Protein AF-A0A3L7PKG0-F1 (afdb_monomer_lite)

pLDDT: mean 86.26, std 13.53, range [36.78, 96.75]

Foldseek 3Di:
DDPQDWDWDQPDPVGIDIDHDDPDDCVRFVVQWDQDVVVRDIDGHLVVVVVVCVVVVHDCPPPDPVVSVVRD

Secondary structure (DSSP, 8-state):
------EEEE-GGG-EEEE------HHHHHTTEEEETTTTEEEE-HHHHHHHHHHTT---TT--TTHHHHT-

Radius of gyration: 14.03 Å; chains: 1; bounding box: 34×28×28 Å

Structure (mmCIF, N/CA/C/O backbone):
data_AF-A0A3L7PKG0-F1
#
_entry.id   AF-A0A3L7PKG0-F1
#
loop_
_atom_site.group_PDB
_atom_site.id
_atom_site.type_symbol
_atom_site.label_atom_id
_atom_site.label_alt_id
_atom_site.label_comp_id
_atom_site.label_asym_id
_atom_site.label_entity_id
_atom_site.label_seq_id
_atom_site.pdbx_PDB_ins_code
_atom_site.Cartn_x
_atom_site.Cartn_y
_atom_site.Cartn_z
_atom_site.occupancy
_atom_site.B_iso_or_equiv
_atom_site.auth_seq_id
_atom_site.auth_comp_id
_atom_site.auth_asym_id
_atom_site.auth_atom_id
_atom_site.pdbx_PDB_model_num
ATOM 1 N N . MET A 1 1 ? 15.702 -13.229 11.669 1.00 36.78 1 MET A N 1
ATOM 2 C CA . MET A 1 1 ? 15.217 -12.049 12.419 1.00 36.78 1 MET A CA 1
ATOM 3 C C . MET A 1 1 ? 15.917 -10.820 11.853 1.00 36.78 1 MET A C 1
ATOM 5 O O . MET A 1 1 ? 17.076 -10.600 12.176 1.00 36.78 1 MET A O 1
ATOM 9 N N . THR A 1 2 ? 15.298 -10.103 10.911 1.00 42.44 2 THR A N 1
ATOM 10 C CA . THR A 1 2 ? 15.894 -8.882 10.335 1.00 42.44 2 THR A CA 1
ATOM 11 C C . THR A 1 2 ? 15.647 -7.716 11.297 1.00 42.44 2 THR A C 1
ATOM 13 O O . THR A 1 2 ? 14.621 -7.668 11.971 1.00 42.44 2 THR A O 1
ATOM 16 N N . SER A 1 3 ? 16.600 -6.795 11.425 1.00 49.50 3 SER A N 1
ATOM 17 C CA . SER A 1 3 ? 16.624 -5.758 12.468 1.00 49.50 3 SER A CA 1
ATOM 18 C C . SER A 1 3 ? 15.670 -4.572 12.226 1.00 49.50 3 SER A C 1
ATOM 20 O O . SER A 1 3 ? 16.054 -3.437 12.498 1.00 49.50 3 SER A O 1
ATOM 22 N N . GLY A 1 4 ? 14.477 -4.787 11.660 1.00 54.47 4 GLY A N 1
ATOM 23 C CA . GLY A 1 4 ? 13.423 -3.762 11.604 1.00 54.47 4 GLY A CA 1
ATOM 24 C C . GLY A 1 4 ? 13.815 -2.425 10.957 1.00 54.47 4 GLY A C 1
ATOM 25 O O . GLY A 1 4 ? 13.305 -1.386 11.361 1.00 54.47 4 GLY A O 1
ATOM 26 N N . ARG A 1 5 ? 14.744 -2.411 9.990 1.00 62.53 5 ARG A N 1
ATOM 27 C CA . ARG A 1 5 ? 15.126 -1.164 9.317 1.00 62.53 5 ARG A CA 1
ATOM 28 C C . ARG A 1 5 ? 14.107 -0.831 8.242 1.00 62.53 5 ARG A C 1
ATOM 30 O O . ARG A 1 5 ? 14.000 -1.560 7.257 1.00 62.53 5 ARG A O 1
ATOM 37 N N . SER A 1 6 ? 13.413 0.287 8.425 1.00 72.94 6 SER A N 1
ATOM 38 C CA . SER A 1 6 ? 12.770 0.963 7.308 1.00 72.94 6 SER A CA 1
ATOM 39 C C . SER A 1 6 ? 13.826 1.276 6.246 1.00 72.94 6 SER A C 1
ATOM 41 O O . SER A 1 6 ? 14.959 1.636 6.582 1.00 72.94 6 SER A O 1
ATOM 43 N N . HIS A 1 7 ? 13.482 1.100 4.977 1.00 86.00 7 HIS A N 1
ATOM 44 C CA . HIS A 1 7 ? 14.392 1.340 3.859 1.00 86.00 7 HIS A CA 1
ATOM 45 C C . HIS A 1 7 ? 13.671 2.116 2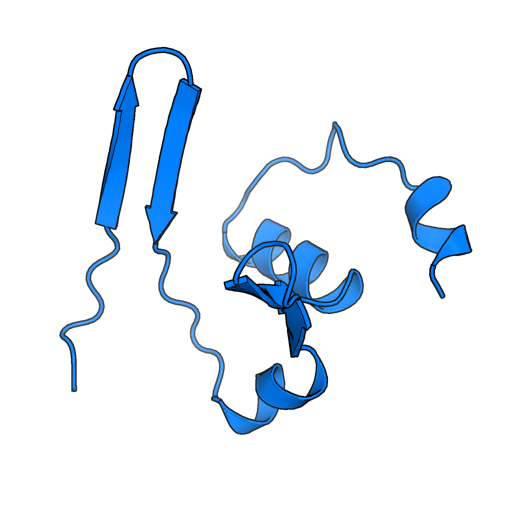.768 1.00 86.00 7 HIS A C 1
ATOM 47 O O . HIS A 1 7 ? 12.497 1.869 2.515 1.00 86.00 7 HIS A O 1
ATOM 53 N N . VAL A 1 8 ? 14.374 3.044 2.129 1.00 90.50 8 VAL A N 1
ATOM 54 C CA . VAL A 1 8 ? 13.842 3.837 1.023 1.00 90.50 8 VAL A CA 1
ATOM 55 C C . VAL A 1 8 ? 14.674 3.530 -0.208 1.00 90.50 8 VAL A C 1
ATOM 57 O O . VAL A 1 8 ? 15.894 3.692 -0.185 1.00 90.50 8 VAL A O 1
ATOM 60 N N . VAL A 1 9 ? 14.011 3.073 -1.263 1.00 92.50 9 VAL A N 1
ATOM 61 C CA . VAL A 1 9 ? 14.602 2.877 -2.583 1.00 92.50 9 VAL A CA 1
ATOM 62 C C . VAL A 1 9 ? 14.272 4.100 -3.423 1.00 92.50 9 VAL A C 1
ATOM 64 O O . VAL A 1 9 ? 13.099 4.420 -3.616 1.00 92.50 9 VAL A O 1
ATOM 67 N N . ASP A 1 10 ? 15.303 4.778 -3.919 1.00 93.62 10 ASP A N 1
ATOM 68 C CA . ASP A 1 10 ? 15.148 5.896 -4.843 1.00 93.62 10 ASP A CA 1
ATOM 69 C C . ASP A 1 10 ? 14.929 5.387 -6.273 1.00 93.62 10 ASP A C 1
ATOM 71 O O . ASP A 1 10 ? 15.731 4.615 -6.801 1.00 93.62 10 ASP A O 1
ATOM 75 N N . CYS A 1 11 ? 13.820 5.796 -6.888 1.00 95.12 11 CYS A N 1
ATOM 76 C CA . CYS A 1 11 ? 13.454 5.460 -8.260 1.00 95.12 11 CYS A CA 1
ATOM 77 C C . CYS A 1 11 ? 13.679 6.643 -9.223 1.00 95.12 11 CYS A C 1
ATOM 79 O O . CYS A 1 11 ? 13.147 6.645 -10.336 1.00 95.12 11 CYS A O 1
ATOM 81 N N . GLY A 1 12 ? 14.456 7.653 -8.818 1.00 95.62 12 GLY A N 1
ATOM 82 C CA . GLY A 1 12 ? 14.774 8.831 -9.617 1.00 95.62 12 GLY A CA 1
ATOM 83 C C . G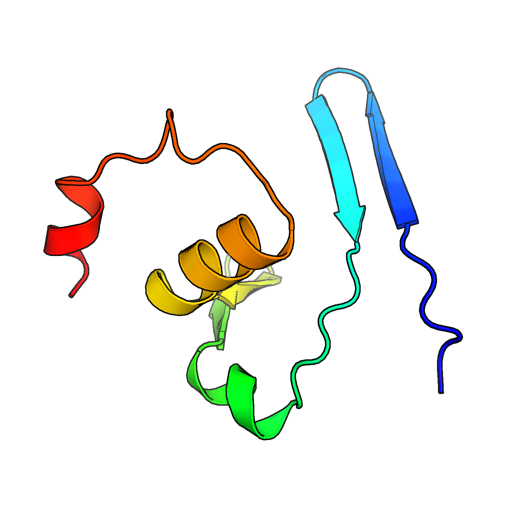LY A 1 12 ? 13.523 9.650 -9.924 1.00 95.62 12 GLY A C 1
ATOM 84 O O . GLY A 1 12 ? 12.776 10.041 -9.032 1.00 95.62 12 GLY A O 1
ATOM 85 N N . ASN A 1 13 ? 13.249 9.871 -11.209 1.00 96.06 13 ASN A N 1
ATOM 86 C CA . ASN A 1 13 ? 12.124 10.704 -11.652 1.00 96.06 13 ASN A CA 1
ATOM 87 C C . ASN A 1 13 ? 10.736 10.102 -11.355 1.00 96.06 13 ASN A C 1
ATOM 89 O O . ASN A 1 13 ? 9.729 10.771 -11.572 1.00 96.06 13 ASN A O 1
ATOM 93 N N . TYR A 1 14 ? 10.669 8.852 -10.890 1.00 93.69 14 TYR A N 1
ATOM 94 C CA . TYR A 1 14 ? 9.419 8.144 -10.602 1.00 93.69 14 TYR A CA 1
ATOM 95 C C . TYR A 1 14 ? 9.059 8.124 -9.107 1.00 93.69 14 TYR A C 1
ATOM 97 O O . TYR A 1 14 ? 8.030 7.560 -8.738 1.00 93.69 14 TYR A O 1
ATOM 105 N N . GLY A 1 15 ? 9.882 8.738 -8.247 1.00 92.81 15 GLY A N 1
ATOM 106 C CA . GLY A 1 15 ? 9.651 8.825 -6.804 1.00 92.81 15 GLY A CA 1
ATOM 107 C C . GLY A 1 15 ? 10.435 7.788 -6.001 1.00 92.81 15 GLY A C 1
ATOM 108 O O . GLY A 1 15 ? 11.566 7.452 -6.346 1.00 92.81 15 GLY A O 1
ATOM 109 N N . HIS A 1 16 ? 9.847 7.293 -4.908 1.00 92.69 16 HIS A N 1
ATOM 110 C CA . HIS A 1 16 ? 10.523 6.402 -3.963 1.00 92.69 16 HIS A CA 1
ATOM 111 C C . HIS A 1 16 ? 9.628 5.238 -3.530 1.00 92.69 16 HIS A C 1
ATOM 113 O O . HIS A 1 16 ? 8.414 5.395 -3.389 1.00 92.69 16 HIS A O 1
ATOM 119 N N . ILE A 1 17 ? 10.237 4.083 -3.254 1.00 90.75 17 ILE A N 1
ATOM 120 C CA . ILE A 1 17 ? 9.574 2.949 -2.602 1.00 90.75 17 ILE A CA 1
ATOM 121 C C . ILE A 1 17 ? 10.054 2.886 -1.158 1.00 90.75 17 ILE A C 1
ATOM 123 O O . ILE A 1 17 ? 11.241 2.701 -0.895 1.00 90.75 17 ILE A O 1
ATOM 127 N N . GLU A 1 18 ? 9.126 3.003 -0.215 1.00 88.69 18 GLU A N 1
ATOM 128 C CA . GLU A 1 18 ? 9.423 2.934 1.211 1.00 88.69 18 GLU A CA 1
ATOM 129 C C . GLU A 1 18 ? 8.982 1.589 1.791 1.00 88.69 18 GLU A C 1
ATOM 131 O O . GLU A 1 18 ? 7.806 1.228 1.777 1.00 88.69 18 GLU A O 1
ATOM 136 N N . LEU A 1 19 ? 9.937 0.843 2.335 1.00 88.31 19 LEU A N 1
ATOM 137 C CA . LEU A 1 19 ? 9.697 -0.370 3.100 1.00 88.31 19 LEU A CA 1
ATOM 138 C C . LEU A 1 19 ? 9.514 0.028 4.561 1.00 88.31 19 LEU A C 1
ATOM 140 O O . LEU A 1 19 ? 10.475 0.427 5.220 1.00 88.31 19 LEU A O 1
ATOM 144 N N . VAL A 1 20 ? 8.284 -0.075 5.062 1.00 86.00 20 VAL A N 1
ATOM 145 C CA . VAL A 1 20 ? 7.933 0.288 6.439 1.00 86.00 20 VAL A CA 1
ATOM 146 C C . VAL A 1 20 ? 7.583 -0.964 7.225 1.00 86.00 20 VAL A C 1
ATOM 148 O O . VAL A 1 20 ? 6.775 -1.785 6.795 1.00 86.00 20 VAL A O 1
ATOM 151 N N . HIS A 1 21 ? 8.186 -1.114 8.401 1.00 85.00 21 HIS A N 1
ATOM 152 C CA . HIS A 1 21 ? 7.830 -2.204 9.294 1.00 85.00 21 HIS A CA 1
ATOM 153 C C . HIS A 1 21 ? 6.471 -1.926 9.940 1.00 85.00 21 HIS A C 1
ATOM 155 O O . HIS A 1 21 ? 6.271 -0.880 10.557 1.00 85.00 21 HIS A O 1
ATOM 161 N N . THR A 1 22 ? 5.549 -2.877 9.832 1.00 80.12 22 THR A N 1
ATOM 162 C CA . THR A 1 22 ? 4.286 -2.838 10.568 1.00 80.12 22 THR A CA 1
ATOM 163 C C . THR A 1 22 ? 4.349 -3.860 11.700 1.00 80.12 22 THR A C 1
ATOM 165 O O . THR A 1 22 ? 4.943 -4.923 11.552 1.00 80.12 22 THR A O 1
ATOM 168 N N . ALA A 1 23 ? 3.737 -3.560 12.847 1.00 86.31 23 ALA A N 1
ATOM 169 C CA . ALA A 1 23 ? 3.682 -4.483 13.988 1.00 86.31 23 ALA A CA 1
ATOM 170 C C . ALA A 1 23 ? 2.668 -5.636 13.785 1.00 86.31 23 ALA A C 1
ATOM 172 O O . ALA A 1 23 ? 2.133 -6.174 14.752 1.00 86.31 23 ALA A O 1
ATOM 173 N N . GLN A 1 24 ? 2.343 -5.973 12.533 1.00 89.94 24 GLN A N 1
ATOM 174 C CA . GLN A 1 24 ? 1.346 -6.981 12.175 1.00 89.94 24 GLN A CA 1
ATOM 175 C C . GLN A 1 24 ? 1.960 -8.372 12.196 1.00 89.94 24 GLN A C 1
ATOM 177 O O . GLN A 1 24 ? 3.070 -8.578 11.700 1.00 89.94 24 GLN A O 1
ATOM 182 N N . ARG A 1 25 ? 1.226 -9.344 12.737 1.00 91.25 25 ARG A N 1
ATOM 183 C CA . ARG A 1 25 ? 1.644 -10.741 12.650 1.00 91.25 25 ARG A CA 1
ATOM 184 C C . ARG A 1 25 ? 1.266 -11.285 11.267 1.00 91.25 25 ARG A C 1
ATOM 186 O O . ARG A 1 25 ? 0.240 -10.877 10.725 1.00 91.25 25 ARG A O 1
ATOM 193 N N . PRO A 1 26 ? 2.044 -12.220 10.698 1.00 90.44 26 PRO A N 1
ATOM 194 C CA . PRO A 1 26 ? 1.729 -12.822 9.402 1.00 90.44 26 PRO A CA 1
ATOM 195 C C . PRO A 1 26 ? 0.311 -13.409 9.315 1.00 90.44 26 PRO A C 1
ATOM 197 O O . PRO A 1 26 ? -0.372 -13.213 8.313 1.00 90.44 26 PRO A O 1
ATOM 200 N N . ASP A 1 27 ? -0.161 -14.062 10.379 1.00 92.81 27 ASP A N 1
ATOM 201 C CA . ASP A 1 27 ? -1.502 -14.664 10.419 1.00 92.81 27 ASP A CA 1
ATOM 202 C C . ASP A 1 27 ? -2.618 -13.605 10.326 1.00 92.81 27 ASP A C 1
ATOM 204 O O . ASP A 1 27 ? -3.639 -13.836 9.677 1.00 92.81 27 ASP A O 1
ATOM 208 N N . ASP A 1 28 ? -2.378 -12.409 10.876 1.00 91.25 28 ASP A N 1
ATOM 209 C CA . ASP A 1 28 ? -3.326 -11.289 10.866 1.00 91.25 28 ASP A CA 1
ATOM 210 C C . ASP A 1 28 ? -3.424 -10.600 9.494 1.00 91.25 28 ASP A C 1
ATOM 212 O O . ASP A 1 28 ? -4.364 -9.845 9.268 1.00 91.25 28 ASP A O 1
ATOM 216 N N . VAL A 1 29 ? -2.455 -10.813 8.594 1.00 94.19 29 VAL A N 1
ATOM 217 C CA . VAL A 1 29 ? -2.399 -10.137 7.283 1.00 94.19 29 VAL A CA 1
ATOM 218 C C . VAL A 1 29 ? -2.540 -11.095 6.105 1.00 94.19 29 VAL A C 1
ATOM 220 O O . VAL A 1 29 ? -2.997 -10.688 5.046 1.00 94.19 29 VAL A O 1
ATOM 223 N N . SER A 1 30 ? -2.181 -12.371 6.258 1.00 94.44 30 SER A N 1
ATOM 224 C CA . SER A 1 30 ? -2.132 -13.341 5.151 1.00 94.44 30 SER A CA 1
ATOM 225 C C . SER A 1 30 ? -3.443 -13.455 4.362 1.00 94.44 30 SER A C 1
ATOM 227 O O . SER A 1 30 ? -3.412 -13.535 3.138 1.00 94.44 30 SER A O 1
ATOM 229 N N . HIS A 1 31 ? -4.586 -13.388 5.047 1.00 95.44 31 HIS A N 1
ATOM 230 C CA . HIS A 1 31 ? -5.924 -13.447 4.452 1.00 95.44 31 HIS A CA 1
ATOM 231 C C . HIS A 1 31 ? -6.328 -12.162 3.707 1.00 95.44 31 HIS A C 1
ATOM 233 O O . HIS A 1 31 ? -7.287 -12.164 2.942 1.00 95.44 31 HIS A O 1
ATOM 239 N N . GLU A 1 32 ? -5.577 -11.078 3.896 1.00 95.94 32 GLU A N 1
ATOM 240 C CA . GLU A 1 32 ? -5.735 -9.810 3.185 1.00 95.94 32 GLU A CA 1
ATOM 241 C C . GLU A 1 32 ? -4.823 -9.689 1.967 1.00 95.94 32 GLU A C 1
ATOM 243 O O . GLU A 1 32 ? -4.855 -8.664 1.287 1.00 95.94 32 GLU A O 1
ATOM 248 N N . LEU A 1 33 ? -3.983 -10.691 1.698 1.00 95.56 33 LEU A N 1
ATOM 249 C CA . LEU A 1 33 ? -3.021 -10.660 0.606 1.00 95.56 33 LEU A CA 1
ATOM 250 C C . LEU A 1 33 ? -3.448 -11.609 -0.510 1.00 95.56 33 LEU A C 1
ATOM 252 O O . LEU A 1 33 ? -3.664 -12.798 -0.299 1.00 95.56 33 LEU A O 1
ATOM 256 N N . THR A 1 34 ? -3.504 -11.092 -1.733 1.00 96.38 34 THR A N 1
ATOM 257 C CA . THR A 1 34 ? -3.694 -11.895 -2.946 1.00 96.38 34 THR A CA 1
ATOM 258 C C . THR A 1 34 ? -2.475 -11.741 -3.842 1.00 96.38 34 THR A C 1
ATOM 260 O O . THR A 1 34 ? -2.021 -10.623 -4.091 1.00 96.38 34 THR A O 1
ATOM 263 N N . TYR A 1 35 ? -1.913 -12.854 -4.316 1.00 95.88 35 TYR A N 1
ATOM 264 C CA . TYR A 1 35 ? -0.798 -12.805 -5.257 1.00 95.88 35 TYR A CA 1
ATOM 265 C C . TYR A 1 35 ? -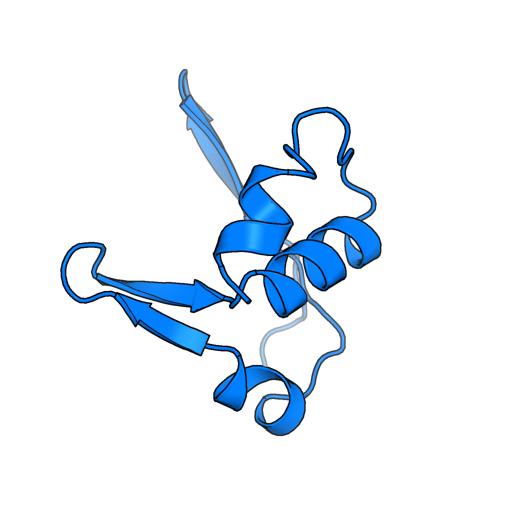1.292 -12.368 -6.639 1.00 95.88 35 TYR A C 1
ATOM 267 O O . TYR A 1 35 ? -2.203 -12.978 -7.195 1.00 95.88 35 TYR A O 1
ATOM 275 N N . ASP A 1 36 ? -0.682 -11.321 -7.188 1.00 96.31 36 ASP A N 1
ATOM 276 C CA . ASP A 1 36 ? -0.957 -10.807 -8.527 1.00 96.31 36 ASP A CA 1
ATOM 277 C C . ASP A 1 36 ? 0.105 -11.355 -9.497 1.00 96.31 36 ASP A C 1
ATOM 279 O O . ASP A 1 36 ? 1.268 -10.939 -9.417 1.00 96.31 36 ASP A O 1
ATOM 283 N N . PRO A 1 37 ? -0.244 -12.316 -10.375 1.00 95.81 37 PRO A N 1
ATOM 284 C CA . PRO A 1 37 ? 0.729 -12.971 -11.246 1.00 95.81 37 PRO A CA 1
ATOM 285 C C . PRO A 1 37 ? 1.272 -12.043 -12.337 1.00 95.81 37 PRO A C 1
ATOM 287 O O . PRO A 1 37 ? 2.438 -12.178 -12.716 1.00 95.81 37 PRO A O 1
ATOM 290 N N . ASP A 1 38 ? 0.476 -11.075 -12.796 1.00 96.75 38 ASP A N 1
ATOM 291 C CA . ASP A 1 38 ? 0.873 -10.132 -13.845 1.00 96.75 38 ASP A CA 1
ATOM 292 C C . ASP A 1 38 ? 1.928 -9.156 -13.320 1.00 96.75 38 ASP A C 1
ATOM 294 O O . ASP A 1 38 ? 2.910 -8.842 -13.996 1.00 96.75 38 ASP A O 1
ATOM 298 N N . ARG A 1 39 ? 1.758 -8.715 -12.069 1.00 92.69 39 ARG A N 1
ATOM 299 C CA . ARG A 1 39 ? 2.680 -7.794 -11.385 1.00 92.69 39 ARG A CA 1
ATOM 300 C C . ARG A 1 39 ? 3.765 -8.507 -10.580 1.00 92.69 39 ARG A C 1
ATOM 302 O O . ARG A 1 39 ? 4.693 -7.858 -10.103 1.00 92.69 39 ARG A O 1
ATOM 309 N N . ARG A 1 40 ? 3.658 -9.830 -10.439 1.00 95.81 40 ARG A N 1
ATOM 310 C CA . ARG A 1 40 ? 4.562 -10.710 -9.681 1.00 95.81 40 ARG A CA 1
ATOM 311 C C . ARG A 1 40 ? 4.762 -10.272 -8.227 1.00 95.81 40 ARG A C 1
ATOM 313 O O . ARG A 1 40 ? 5.859 -10.404 -7.683 1.00 95.81 40 ARG A O 1
ATOM 320 N N . LEU A 1 41 ? 3.708 -9.760 -7.591 1.00 94.19 41 LEU A N 1
ATOM 321 C CA . LEU A 1 41 ? 3.754 -9.233 -6.225 1.00 94.19 41 LEU A CA 1
ATOM 322 C C . LEU A 1 41 ? 2.477 -9.547 -5.442 1.00 94.19 41 LEU A C 1
ATOM 324 O O . LEU A 1 41 ? 1.405 -9.722 -6.014 1.00 94.19 41 LEU A O 1
ATOM 328 N N . TRP A 1 42 ? 2.589 -9.594 -4.115 1.00 94.06 42 TRP A N 1
ATOM 329 C CA . TRP A 1 42 ? 1.433 -9.704 -3.226 1.00 94.06 42 TRP A CA 1
ATOM 330 C C . TRP A 1 42 ? 0.739 -8.352 -3.097 1.00 94.06 42 TRP A C 1
ATOM 332 O O . TRP A 1 42 ? 1.377 -7.352 -2.765 1.00 94.06 42 TRP A O 1
ATOM 342 N N . ARG A 1 43 ? -0.569 -8.322 -3.347 1.00 94.81 43 ARG A N 1
ATOM 343 C CA . ARG A 1 43 ? -1.409 -7.135 -3.200 1.00 94.81 43 ARG A CA 1
ATOM 344 C C . ARG A 1 43 ? -2.239 -7.243 -1.939 1.00 94.81 43 ARG A C 1
ATOM 346 O O . ARG A 1 43 ? -2.915 -8.246 -1.732 1.00 94.81 43 ARG A O 1
ATOM 353 N N . ALA A 1 44 ? -2.207 -6.185 -1.142 1.00 94.06 44 ALA A N 1
ATOM 354 C CA . ALA A 1 44 ? -3.131 -6.016 -0.039 1.00 94.06 44 ALA A CA 1
ATOM 355 C C . ALA A 1 44 ? -4.545 -5.742 -0.560 1.00 94.06 44 ALA A C 1
ATOM 357 O O . ALA A 1 44 ? -4.732 -5.067 -1.579 1.00 94.06 44 ALA A O 1
ATOM 358 N N . SER A 1 45 ? -5.540 -6.236 0.169 1.00 93.50 45 SER A N 1
ATOM 359 C CA . SER A 1 45 ? -6.929 -5.836 0.006 1.00 93.50 45 SER A CA 1
ATOM 360 C C . SER A 1 45 ? -7.070 -4.327 0.207 1.00 93.50 45 SER A C 1
ATOM 362 O O . SER A 1 45 ? -6.204 -3.649 0.777 1.00 93.50 45 SER A O 1
ATOM 364 N N . VAL A 1 46 ? -8.200 -3.786 -0.230 1.00 92.00 46 VAL A N 1
ATOM 365 C CA . VAL A 1 46 ? -8.517 -2.368 -0.058 1.00 92.00 46 VAL A CA 1
ATOM 366 C C . VAL A 1 46 ? -8.536 -1.979 1.429 1.00 92.00 46 VAL A C 1
ATOM 368 O O . VAL A 1 46 ? -7.944 -0.976 1.831 1.00 92.00 46 VAL A O 1
ATOM 371 N N . ARG A 1 47 ? -9.131 -2.826 2.276 1.00 91.62 47 ARG A N 1
ATOM 372 C CA . ARG A 1 47 ? -9.198 -2.624 3.729 1.00 91.62 47 ARG A CA 1
ATOM 373 C C . ARG A 1 47 ? -7.815 -2.617 4.377 1.00 91.62 47 ARG A C 1
ATOM 375 O O . ARG A 1 47 ? -7.530 -1.729 5.183 1.00 91.62 47 ARG A O 1
ATOM 382 N N . GLN A 1 48 ? -6.958 -3.570 4.017 1.00 94.19 48 GLN A N 1
ATOM 383 C CA . GLN A 1 48 ? -5.597 -3.638 4.542 1.00 94.19 48 GLN A CA 1
ATOM 384 C C . GLN A 1 48 ? -4.752 -2.448 4.067 1.00 94.19 48 GLN A C 1
ATOM 386 O O . GLN A 1 48 ? -4.092 -1.807 4.883 1.00 94.19 48 GLN A O 1
ATOM 391 N N . SER A 1 49 ? -4.873 -2.066 2.792 1.00 92.38 49 SER A N 1
ATOM 392 C CA . SER A 1 49 ? -4.205 -0.887 2.220 1.00 92.38 49 SER A CA 1
ATOM 393 C C . SER A 1 49 ? -4.553 0.401 2.976 1.00 92.38 49 SER A C 1
ATOM 395 O O . SER A 1 49 ? -3.661 1.156 3.364 1.00 92.38 49 SER A O 1
ATOM 397 N N . LEU A 1 50 ? -5.836 0.644 3.268 1.00 92.00 50 LEU A N 1
ATOM 398 C CA . LEU A 1 50 ? -6.259 1.822 4.037 1.00 92.00 50 LEU A CA 1
ATOM 399 C C . LEU A 1 50 ? -5.741 1.814 5.478 1.00 92.00 50 LEU A C 1
ATOM 401 O O . LEU A 1 50 ? -5.359 2.858 6.016 1.00 92.00 50 LEU A O 1
ATOM 405 N N . ARG A 1 51 ? -5.736 0.644 6.120 1.00 92.44 51 ARG A N 1
ATOM 406 C CA . ARG A 1 51 ? -5.190 0.478 7.469 1.00 92.44 51 ARG A CA 1
ATOM 407 C C . ARG A 1 51 ? -3.692 0.785 7.494 1.00 92.44 51 ARG A C 1
ATOM 409 O O . ARG A 1 51 ? -3.247 1.491 8.400 1.00 92.44 51 ARG A O 1
ATOM 416 N N . ASP A 1 52 ? -2.941 0.327 6.496 1.00 91.62 52 ASP A N 1
ATOM 417 C CA . ASP A 1 52 ? -1.503 0.583 6.372 1.00 91.62 52 ASP A CA 1
ATOM 418 C C . ASP A 1 52 ? -1.197 2.059 6.077 1.00 91.62 52 ASP A C 1
ATOM 420 O O . ASP A 1 52 ? -0.308 2.638 6.705 1.00 91.62 52 ASP A O 1
ATOM 424 N N . MET A 1 53 ? -1.983 2.717 5.220 1.00 91.81 53 MET A N 1
ATOM 425 C CA . MET A 1 53 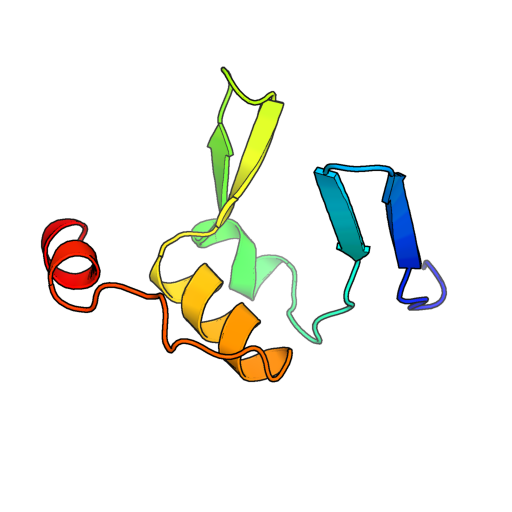? -1.875 4.164 4.979 1.00 91.81 53 MET A CA 1
ATOM 426 C C . MET A 1 53 ? -2.064 4.977 6.269 1.00 91.81 53 MET A C 1
ATOM 428 O O . MET A 1 53 ? -1.265 5.867 6.572 1.00 91.81 53 MET A O 1
ATOM 432 N N . LYS A 1 54 ? -3.065 4.623 7.091 1.00 90.50 54 LYS A N 1
ATOM 433 C CA . LYS A 1 54 ? -3.287 5.251 8.407 1.00 90.50 54 LYS A CA 1
ATOM 434 C C . LYS A 1 54 ? -2.136 4.972 9.373 1.00 90.50 54 LYS A C 1
ATOM 436 O O . LYS A 1 54 ? -1.641 5.894 10.020 1.00 90.50 54 LYS A O 1
ATOM 441 N N . ALA A 1 55 ? -1.683 3.720 9.460 1.00 90.12 55 ALA A N 1
ATOM 442 C CA . ALA A 1 55 ? -0.594 3.319 10.351 1.00 90.12 55 ALA A CA 1
ATOM 443 C C . ALA A 1 55 ? 0.733 4.022 10.012 1.00 90.12 55 ALA A C 1
ATOM 445 O O . ALA A 1 55 ? 1.499 4.368 10.911 1.00 90.12 55 ALA A O 1
ATOM 446 N N . THR A 1 56 ? 0.975 4.281 8.726 1.00 89.06 56 THR A N 1
ATOM 447 C CA . THR A 1 56 ? 2.164 4.983 8.218 1.00 89.06 56 THR A CA 1
ATOM 448 C C . THR A 1 56 ? 1.987 6.501 8.108 1.00 89.06 56 THR A C 1
ATOM 450 O O . THR A 1 56 ? 2.891 7.185 7.629 1.00 89.06 56 THR A O 1
ATOM 453 N N . ARG A 1 57 ? 0.858 7.041 8.600 1.00 89.56 57 ARG A N 1
ATOM 454 C CA . ARG A 1 57 ? 0.527 8.478 8.632 1.00 89.56 57 ARG A CA 1
ATOM 455 C C . ARG A 1 57 ? 0.596 9.148 7.254 1.00 89.56 57 ARG A C 1
ATOM 457 O O . ARG A 1 57 ? 1.061 10.281 7.135 1.00 89.56 57 ARG A O 1
ATOM 464 N N . ARG A 1 58 ? 0.153 8.444 6.210 1.00 88.62 58 ARG A N 1
ATOM 465 C CA . ARG A 1 58 ? 0.072 8.976 4.844 1.00 88.62 58 ARG A CA 1
ATOM 466 C C . ARG A 1 58 ? -1.264 9.674 4.614 1.00 88.62 58 ARG A C 1
ATOM 468 O O . ARG A 1 58 ? -2.281 9.254 5.164 1.00 88.62 58 ARG A O 1
ATOM 475 N N . SER A 1 59 ? -1.241 10.735 3.806 1.00 90.62 59 SER A N 1
ATOM 476 C CA . SER A 1 59 ? -2.465 11.420 3.384 1.00 90.62 59 SER A CA 1
ATOM 477 C C . SER A 1 59 ? -3.348 10.462 2.579 1.00 90.62 59 SER A C 1
ATOM 479 O O . SER A 1 59 ? -2.853 9.659 1.785 1.00 90.62 59 SER A O 1
ATOM 481 N N . LEU A 1 60 ? -4.654 10.551 2.819 1.00 91.44 60 LEU A N 1
ATOM 482 C CA . LEU A 1 60 ? -5.694 9.838 2.082 1.00 91.44 60 LEU A CA 1
ATOM 483 C C . LEU A 1 60 ? -6.446 10.778 1.125 1.00 91.44 60 LEU A C 1
ATOM 485 O O . LEU A 1 60 ? -7.441 10.366 0.551 1.00 91.44 60 LEU A O 1
ATOM 489 N N . ASP A 1 61 ? -5.981 12.015 0.922 1.00 92.50 61 ASP A N 1
ATOM 490 C CA . ASP A 1 61 ? -6.742 13.058 0.208 1.00 92.50 61 ASP A CA 1
ATOM 491 C C . ASP A 1 61 ? -6.958 12.745 -1.283 1.00 92.50 61 ASP A C 1
ATOM 493 O O . ASP A 1 61 ? -7.847 13.304 -1.916 1.00 92.50 61 ASP A O 1
ATOM 497 N N . LEU A 1 62 ? -6.140 11.853 -1.852 1.00 90.00 62 LEU A N 1
ATOM 498 C CA . LEU A 1 62 ? -6.264 11.374 -3.235 1.00 90.00 62 LEU A CA 1
ATOM 499 C C . LEU A 1 62 ? -7.057 10.068 -3.355 1.00 90.00 62 LEU A C 1
ATOM 501 O O . LEU A 1 62 ? -7.187 9.524 -4.450 1.00 90.00 62 LEU A O 1
ATOM 505 N N . VAL A 1 63 ? -7.523 9.517 -2.237 1.00 89.62 63 VAL A N 1
ATOM 506 C CA . VAL A 1 63 ? -8.299 8.285 -2.238 1.00 89.62 63 VAL A CA 1
ATOM 507 C C . VAL A 1 63 ? -9.749 8.617 -2.567 1.00 89.62 63 VAL A C 1
ATOM 509 O O . VAL A 1 63 ? -10.402 9.373 -1.855 1.00 89.62 63 VAL A O 1
ATOM 512 N N . ASP A 1 64 ? -10.255 8.010 -3.635 1.00 89.00 64 ASP A N 1
ATOM 513 C CA . ASP A 1 64 ? -11.659 8.102 -4.015 1.00 89.00 64 ASP A CA 1
ATOM 514 C C . ASP A 1 64 ? -12.516 7.178 -3.131 1.00 89.00 64 ASP A C 1
ATOM 516 O O . ASP A 1 64 ? -12.463 5.947 -3.230 1.00 89.00 64 ASP A O 1
ATOM 520 N N . GLU A 1 65 ? -13.299 7.781 -2.234 1.00 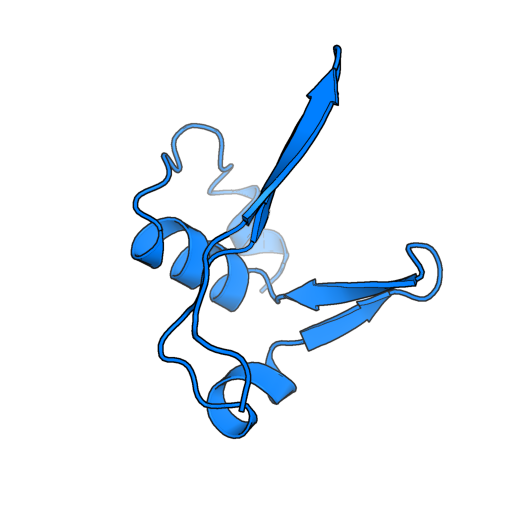83.25 65 GLU A N 1
ATOM 521 C CA . GLU A 1 65 ? -14.203 7.069 -1.326 1.00 83.25 65 GLU A CA 1
ATOM 522 C C . GLU A 1 65 ? -15.384 6.383 -2.030 1.00 83.25 65 GLU A C 1
ATOM 524 O O . GLU A 1 65 ? -15.998 5.475 -1.463 1.00 83.25 65 GLU A O 1
ATOM 529 N N . GLU A 1 66 ? -15.748 6.807 -3.239 1.00 80.69 66 GLU A N 1
ATOM 530 C CA . GLU A 1 66 ? -16.801 6.173 -4.032 1.00 80.69 66 GLU A CA 1
ATOM 531 C C . GLU A 1 66 ? -16.290 4.865 -4.641 1.00 80.69 66 GLU A C 1
ATOM 533 O O . GLU A 1 66 ? -16.862 3.808 -4.369 1.00 80.69 66 GLU A O 1
ATOM 538 N N . ALA A 1 67 ? -15.127 4.902 -5.299 1.00 77.62 67 ALA A N 1
ATOM 539 C CA . ALA A 1 67 ? -14.468 3.714 -5.859 1.00 77.62 67 ALA A CA 1
ATOM 540 C C . ALA A 1 67 ? -14.149 2.641 -4.797 1.00 77.62 67 ALA A C 1
ATOM 542 O O . ALA A 1 67 ? -14.155 1.438 -5.058 1.00 77.62 67 ALA A O 1
ATOM 543 N N . LEU A 1 68 ? -13.900 3.075 -3.562 1.00 77.00 68 LEU A N 1
ATOM 544 C CA . LEU A 1 68 ? -13.705 2.215 -2.396 1.00 77.00 68 LEU A CA 1
ATOM 545 C C . LEU A 1 68 ? -14.903 1.310 -2.081 1.00 77.00 68 LEU A C 1
ATOM 547 O O . LEU A 1 68 ? -14.708 0.201 -1.582 1.00 77.00 68 LEU A O 1
ATOM 551 N N . ARG A 1 69 ? -16.127 1.789 -2.329 1.00 69.19 69 ARG A N 1
ATOM 552 C CA . ARG A 1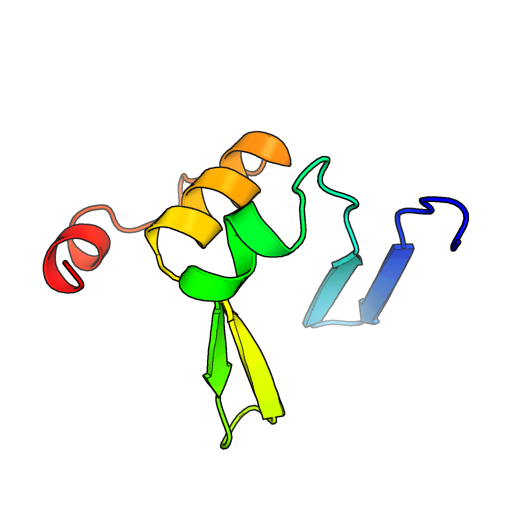 69 ? -17.377 1.081 -2.011 1.00 69.19 69 ARG A CA 1
ATOM 553 C C . ARG A 1 69 ? -17.801 0.100 -3.099 1.00 69.19 69 ARG A C 1
ATOM 555 O O . ARG A 1 69 ? -18.529 -0.834 -2.792 1.00 69.19 69 ARG A O 1
ATOM 562 N N . GLU A 1 70 ? -17.327 0.279 -4.328 1.00 61.00 70 GLU A N 1
ATOM 563 C CA . GLU A 1 70 ? -17.628 -0.608 -5.461 1.00 61.00 70 GLU A CA 1
ATOM 564 C C . GLU A 1 70 ? -16.852 -1.936 -5.422 1.00 61.00 70 GLU A C 1
ATOM 566 O O . GLU A 1 70 ? -17.206 -2.887 -6.114 1.00 61.00 70 GLU A O 1
ATOM 571 N N . LEU A 1 71 ? -15.790 -2.008 -4.613 1.00 57.81 71 LEU A N 1
ATOM 572 C CA . LEU A 1 71 ? -14.912 -3.177 -4.472 1.00 57.81 71 LEU A CA 1
ATOM 573 C C . LEU A 1 71 ? -15.223 -4.034 -3.226 1.00 57.81 71 LEU A C 1
ATOM 575 O O . LEU A 1 71 ? -14.404 -4.886 -2.867 1.00 57.81 71 LEU A O 1
ATOM 579 N N . VAL A 1 72 ? -16.355 -3.783 -2.552 1.00 50.78 72 VAL A N 1
ATOM 580 C CA . VAL A 1 72 ? -16.833 -4.511 -1.356 1.00 50.78 72 VAL A CA 1
ATOM 581 C C . VAL A 1 72 ? -17.927 -5.506 -1.718 1.00 50.78 72 VAL A C 1
ATOM 583 O O . VAL A 1 72 ? -18.872 -5.109 -2.431 1.00 50.78 72 VAL A O 1
#

Sequence (72 aa):
MTSGRSHVVDCGNYGHIELVHTAQRPDDVSHELTYDPDRRLWRASVRQSLRDMKATRRSLDLVDEEALRELV